Protein AF-R6QXH3-F1 (afdb_monomer_lite)

Sequence (112 aa):
MKNHYIPQFIIKKFSKAINVFNLKNGNIRENRPSFKVFYEKGIYDDEVEKTLNFNIETPFSKLLDDKLLTSESSITITREELLLIKRYMLVSSIRAQGEEHFREFLNTIFNY

Secondary structure (DSSP, 8-state):
--EESS-HHHHHTT-SEEEEEETTTTEEEEEEEGGGSSEESSSS-HHHHHHHIIIIIHHHHHHIIIIITT-SS-----HHHHHHHHHHHHHHHHHHH-HHHHHHHHHHHH--

pLDDT: mean 88.16, std 7.97, range [53.12, 98.12]

Radius of gyration: 16.42 Å; chains: 1; bounding box: 31×44×41 Å

Structure (mmCIF, N/CA/C/O backbone):
data_AF-R6QXH3-F1
#
_entry.id   AF-R6QXH3-F1
#
loop_
_atom_site.group_PDB
_atom_site.id
_atom_site.type_symbol
_atom_site.label_atom_id
_atom_site.label_alt_id
_atom_site.label_comp_id
_atom_site.label_asym_id
_atom_site.label_entity_id
_atom_site.label_seq_id
_atom_site.pdbx_PDB_ins_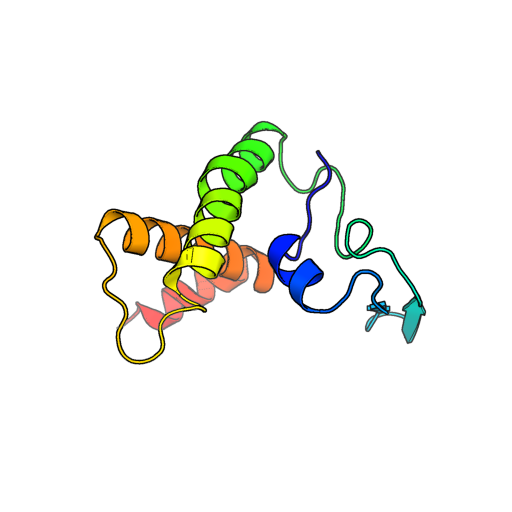code
_atom_site.Cartn_x
_atom_site.Cartn_y
_atom_site.Cartn_z
_atom_site.occupancy
_atom_site.B_iso_or_equiv
_atom_site.auth_seq_id
_atom_site.auth_comp_id
_atom_site.auth_asym_id
_atom_site.auth_atom_id
_atom_site.pdbx_PDB_model_num
ATOM 1 N N . MET A 1 1 ? -7.060 -1.057 -15.867 1.00 61.75 1 MET A N 1
ATOM 2 C CA . MET A 1 1 ? -7.176 0.274 -15.188 1.00 61.75 1 MET A CA 1
ATOM 3 C C . MET A 1 1 ? -5.818 1.006 -15.167 1.00 61.75 1 MET A C 1
ATOM 5 O O . MET A 1 1 ? -4.940 0.634 -15.936 1.00 61.75 1 MET A O 1
ATOM 9 N N . LYS A 1 2 ? -5.636 2.115 -14.418 1.00 63.47 2 LYS A N 1
ATOM 10 C CA . LYS A 1 2 ? -4.293 2.663 -14.106 1.00 63.47 2 LYS A CA 1
ATOM 11 C C . LYS A 1 2 ? -3.873 2.099 -12.755 1.00 63.47 2 LYS A C 1
ATOM 13 O O . LYS A 1 2 ? -4.582 2.362 -11.788 1.00 63.47 2 LYS A O 1
ATOM 18 N N . ASN A 1 3 ? -2.745 1.401 -12.691 1.00 68.81 3 ASN A N 1
ATOM 19 C CA . ASN A 1 3 ? -2.336 0.704 -11.474 1.00 68.81 3 ASN A CA 1
ATOM 20 C C . ASN A 1 3 ? -1.060 1.294 -10.966 1.00 68.81 3 ASN A C 1
ATOM 22 O O . ASN A 1 3 ? -0.072 1.357 -11.697 1.00 68.81 3 ASN A O 1
ATOM 26 N N . HIS A 1 4 ? -1.099 1.724 -9.718 1.00 72.12 4 HIS A N 1
ATOM 27 C CA . HIS A 1 4 ? 0.073 2.264 -9.083 1.00 72.12 4 HIS A CA 1
ATOM 28 C C . HIS A 1 4 ? 0.868 1.128 -8.446 1.00 72.12 4 HIS A C 1
ATOM 30 O O . HIS A 1 4 ? 0.359 0.405 -7.595 1.00 72.12 4 HIS A O 1
ATOM 36 N N . TYR A 1 5 ? 2.133 0.998 -8.840 1.00 75.62 5 TYR A N 1
ATOM 37 C CA . TYR A 1 5 ? 3.109 0.142 -8.168 1.00 75.62 5 TYR A CA 1
ATOM 38 C C . TYR A 1 5 ? 3.224 0.508 -6.679 1.00 75.62 5 TYR A C 1
ATOM 40 O O . TYR A 1 5 ? 3.334 -0.361 -5.819 1.00 75.62 5 TYR A O 1
ATOM 48 N N . ILE A 1 6 ? 3.118 1.807 -6.375 1.00 80.75 6 ILE A N 1
ATOM 49 C CA . ILE A 1 6 ? 2.985 2.335 -5.015 1.00 80.75 6 ILE A CA 1
ATOM 50 C C . ILE A 1 6 ? 1.543 2.821 -4.834 1.00 80.75 6 ILE A C 1
ATOM 52 O O . ILE A 1 6 ? 1.165 3.770 -5.521 1.00 80.75 6 ILE A O 1
ATOM 56 N N . PRO A 1 7 ? 0.741 2.254 -3.914 1.00 84.56 7 PRO A N 1
ATOM 57 C CA . PRO A 1 7 ? -0.649 2.656 -3.730 1.00 84.56 7 PRO A CA 1
ATOM 58 C C . PRO A 1 7 ? -0.833 4.172 -3.615 1.00 84.56 7 PRO A C 1
ATOM 60 O O . PRO A 1 7 ? -0.104 4.871 -2.905 1.00 84.56 7 PRO A O 1
ATOM 63 N N . GLN A 1 8 ? -1.839 4.700 -4.314 1.00 84.12 8 GLN A N 1
ATOM 64 C CA . GLN A 1 8 ? -2.015 6.144 -4.475 1.00 84.12 8 GLN A CA 1
ATOM 65 C C . GLN A 1 8 ? -2.217 6.876 -3.138 1.00 84.12 8 GLN A C 1
ATOM 67 O O . GLN A 1 8 ? -1.817 8.035 -3.004 1.00 84.12 8 GLN A O 1
ATOM 72 N N . PHE A 1 9 ? -2.829 6.217 -2.149 1.00 86.19 9 PHE A N 1
ATOM 73 C CA . PHE A 1 9 ? -3.031 6.793 -0.819 1.00 86.19 9 PHE A CA 1
ATOM 74 C C . PHE A 1 9 ? -1.703 7.069 -0.097 1.00 86.19 9 PHE A C 1
ATOM 76 O O . PHE A 1 9 ? -1.613 8.047 0.637 1.00 86.19 9 PHE A O 1
ATOM 83 N N . ILE A 1 10 ? -0.650 6.285 -0.363 1.00 86.25 10 ILE A N 1
ATOM 84 C CA . ILE A 1 10 ? 0.696 6.535 0.167 1.00 86.25 10 ILE A CA 1
ATOM 85 C C . ILE A 1 10 ? 1.287 7.772 -0.503 1.00 86.25 10 ILE A C 1
ATOM 87 O O . ILE A 1 10 ? 1.739 8.695 0.167 1.00 86.25 10 ILE A O 1
ATOM 91 N N . ILE A 1 11 ? 1.237 7.828 -1.838 1.00 87.38 11 ILE A N 1
ATOM 92 C CA . ILE A 1 11 ? 1.822 8.928 -2.616 1.00 87.38 11 ILE A CA 1
ATOM 93 C C . ILE A 1 11 ? 1.187 10.273 -2.222 1.00 87.38 11 ILE A C 1
ATOM 95 O O . ILE A 1 11 ? 1.878 11.283 -2.087 1.00 87.38 11 ILE A O 1
ATOM 99 N N . LYS A 1 12 ? -0.132 10.284 -1.994 1.00 86.44 12 LYS A N 1
ATOM 100 C CA . LYS A 1 12 ? -0.888 11.478 -1.588 1.00 86.44 12 LYS A CA 1
ATOM 101 C C . LYS A 1 12 ? -0.462 12.051 -0.232 1.00 86.44 12 LYS A C 1
ATOM 103 O O . LYS A 1 12 ? -0.686 13.240 -0.023 1.00 86.44 12 LYS A O 1
ATOM 108 N N . LYS A 1 13 ? 0.158 11.262 0.656 1.00 85.38 13 LYS A N 1
ATOM 109 C CA . LYS A 1 13 ? 0.647 11.744 1.960 1.00 85.38 13 LYS A CA 1
ATOM 110 C C . LYS A 1 13 ? 1.896 12.624 1.855 1.00 85.38 13 LYS A C 1
ATOM 112 O O . LYS A 1 13 ? 2.170 13.368 2.786 1.00 85.38 13 LYS A O 1
ATOM 117 N N . PHE A 1 14 ? 2.626 12.576 0.738 1.00 86.50 14 PHE A N 1
ATOM 118 C CA . PHE A 1 14 ? 3.813 13.413 0.539 1.00 86.50 14 PHE A CA 1
ATOM 119 C C . PHE A 1 14 ? 3.453 14.822 0.055 1.00 86.50 14 PHE A C 1
ATOM 121 O O . PHE A 1 14 ? 3.796 15.807 0.698 1.00 86.50 14 PHE A O 1
ATOM 128 N N . SER A 1 15 ? 2.795 14.932 -1.106 1.00 87.38 15 SER A N 1
ATOM 129 C CA . SER A 1 15 ? 2.408 16.215 -1.713 1.00 87.38 15 SER A CA 1
ATOM 130 C C . SER A 1 15 ? 1.443 16.012 -2.893 1.00 87.38 15 SER A C 1
ATOM 132 O O . SER A 1 15 ? 1.343 14.925 -3.469 1.00 87.38 15 SER A O 1
ATOM 134 N N . LYS A 1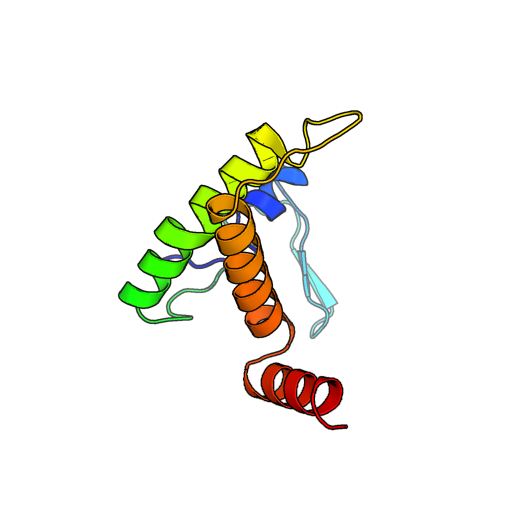 16 ? 0.753 17.084 -3.311 1.00 87.00 16 LYS A N 1
ATOM 135 C CA . LYS A 1 16 ? -0.045 17.119 -4.555 1.00 87.00 16 LYS A CA 1
ATOM 136 C C . LYS A 1 16 ? 0.825 16.921 -5.801 1.00 87.00 16 LYS A C 1
ATOM 138 O O . LYS A 1 16 ? 0.376 16.302 -6.771 1.00 87.00 16 LYS A O 1
ATOM 143 N N . ALA A 1 17 ? 2.056 17.422 -5.762 1.00 91.00 17 ALA A N 1
ATOM 144 C CA . ALA A 1 17 ? 3.047 17.248 -6.810 1.00 91.00 17 ALA A CA 1
ATOM 145 C C . ALA A 1 17 ? 4.363 16.749 -6.214 1.00 91.00 17 ALA A C 1
ATOM 147 O O . ALA A 1 17 ? 4.806 17.250 -5.182 1.00 91.00 17 ALA A O 1
ATOM 148 N N . ILE A 1 18 ? 4.965 15.753 -6.861 1.00 91.50 18 ILE A N 1
ATOM 149 C CA . ILE A 1 18 ? 6.186 15.101 -6.393 1.00 91.50 18 ILE A CA 1
ATOM 150 C C . ILE A 1 18 ? 7.253 15.082 -7.485 1.00 91.50 18 ILE A C 1
ATOM 152 O O . ILE A 1 18 ? 6.946 15.032 -8.680 1.00 91.50 18 ILE A O 1
ATOM 156 N N . ASN A 1 19 ? 8.511 15.062 -7.061 1.00 92.69 19 ASN A N 1
ATOM 157 C CA . ASN A 1 19 ? 9.650 14.828 -7.937 1.00 92.69 19 ASN A CA 1
ATOM 158 C C . ASN A 1 19 ? 9.958 13.326 -7.956 1.00 92.69 19 ASN A C 1
ATOM 160 O O . ASN A 1 19 ? 9.924 12.670 -6.916 1.00 92.69 19 ASN A O 1
ATOM 164 N N . VAL A 1 20 ? 10.234 12.770 -9.135 1.00 91.81 20 VAL A N 1
ATOM 165 C CA . VAL A 1 20 ? 10.548 11.345 -9.313 1.00 91.81 20 VAL A CA 1
ATOM 166 C C . VAL A 1 20 ? 11.933 11.214 -9.923 1.00 91.81 20 VAL A C 1
ATOM 168 O O . VAL A 1 20 ? 12.175 11.746 -11.004 1.00 91.81 20 VAL A O 1
ATOM 171 N N . PHE A 1 21 ? 12.817 10.478 -9.256 1.00 93.06 21 PHE A N 1
ATOM 172 C CA . PHE A 1 21 ? 14.149 10.155 -9.758 1.00 93.06 21 PHE A CA 1
ATOM 173 C C . PHE A 1 21 ? 14.194 8.708 -10.250 1.00 93.06 21 PHE A C 1
ATOM 175 O O . PHE A 1 21 ? 13.736 7.795 -9.563 1.00 93.06 21 PHE A O 1
ATOM 182 N N . ASN A 1 22 ? 14.733 8.494 -11.447 1.00 90.38 22 ASN A N 1
ATOM 183 C CA . ASN A 1 22 ? 14.942 7.167 -12.005 1.00 90.38 22 ASN A CA 1
ATOM 184 C C . ASN A 1 22 ? 16.400 6.742 -11.802 1.00 90.38 22 ASN A C 1
ATOM 186 O O . ASN A 1 22 ? 17.302 7.246 -12.465 1.00 90.38 22 ASN A O 1
ATOM 190 N N . LEU A 1 23 ? 16.606 5.761 -10.923 1.00 90.56 23 LEU A N 1
ATOM 191 C CA . LEU A 1 23 ? 17.931 5.236 -10.584 1.00 90.56 23 LEU A CA 1
ATOM 192 C C . LEU A 1 23 ? 18.672 4.617 -11.780 1.00 90.56 23 LEU A C 1
ATOM 194 O O . LEU A 1 23 ? 19.894 4.666 -11.821 1.00 90.56 23 LEU A O 1
ATOM 198 N N . LYS A 1 24 ? 17.957 4.043 -12.759 1.00 91.44 24 LYS A N 1
ATOM 199 C CA . LYS A 1 24 ? 18.582 3.338 -13.892 1.00 91.44 24 LYS A CA 1
ATOM 200 C C . LYS A 1 24 ? 19.234 4.285 -14.894 1.00 91.44 24 LYS A C 1
ATOM 202 O O . LYS A 1 24 ? 20.202 3.905 -15.538 1.00 91.44 24 LYS A O 1
ATOM 207 N N . ASN A 1 25 ? 18.674 5.478 -15.076 1.00 94.44 25 ASN A N 1
ATOM 208 C CA . ASN A 1 25 ? 19.133 6.419 -16.102 1.00 94.44 25 ASN A CA 1
ATOM 209 C C . ASN A 1 25 ? 19.457 7.821 -15.566 1.00 94.44 25 ASN A C 1
ATOM 211 O O . ASN A 1 25 ? 19.741 8.709 -16.361 1.00 94.44 25 ASN A O 1
ATOM 215 N N . GLY A 1 26 ? 19.394 8.035 -14.249 1.00 94.75 26 GLY A N 1
ATOM 216 C CA . GLY A 1 26 ? 19.722 9.309 -13.607 1.00 94.75 26 GLY A CA 1
ATOM 217 C C . GLY A 1 26 ? 18.740 10.448 -13.894 1.00 94.75 26 GLY A C 1
ATOM 218 O O . GLY A 1 26 ? 19.019 11.592 -13.547 1.00 94.75 26 GLY A O 1
ATOM 219 N N . ASN A 1 27 ? 17.593 10.177 -14.523 1.00 96.56 27 ASN A N 1
ATOM 220 C CA . ASN A 1 27 ? 16.654 11.232 -14.894 1.00 96.56 27 ASN A CA 1
ATOM 221 C C . ASN A 1 27 ? 15.771 11.648 -13.715 1.00 96.56 27 ASN A C 1
ATOM 223 O O . ASN A 1 27 ? 15.099 10.813 -13.103 1.00 96.56 27 ASN A O 1
ATOM 227 N N . ILE A 1 28 ? 15.690 12.958 -13.470 1.00 95.31 28 ILE A N 1
ATOM 228 C CA . ILE A 1 28 ? 14.704 13.571 -12.577 1.00 95.31 28 ILE A CA 1
ATOM 229 C C . ILE A 1 28 ? 13.512 14.074 -13.395 1.00 95.31 28 ILE A C 1
ATOM 231 O O . ILE A 1 28 ? 13.651 14.681 -14.456 1.00 95.31 28 ILE A O 1
ATOM 235 N N . ARG A 1 29 ? 12.309 13.806 -12.895 1.00 93.06 29 ARG A N 1
ATOM 236 C CA . ARG A 1 29 ? 11.054 14.351 -13.412 1.00 93.06 29 ARG A CA 1
ATOM 237 C C . ARG A 1 29 ? 10.409 15.164 -12.309 1.00 93.06 29 ARG A C 1
ATOM 239 O O . ARG A 1 29 ? 9.913 14.594 -11.339 1.00 93.06 29 ARG A O 1
ATOM 246 N N . GLU A 1 30 ? 10.409 16.475 -12.473 1.00 94.44 30 GLU A N 1
ATOM 247 C CA . GLU A 1 30 ? 9.924 17.398 -11.452 1.00 94.44 30 GLU A CA 1
ATOM 248 C C . GLU A 1 30 ? 8.421 17.665 -11.566 1.00 94.44 30 GLU A C 1
ATOM 250 O O . GLU A 1 30 ? 7.811 17.481 -12.626 1.00 94.44 30 GLU A O 1
ATOM 255 N N . ASN A 1 31 ? 7.830 18.099 -10.449 1.00 92.88 31 ASN A N 1
ATOM 256 C CA . ASN A 1 31 ? 6.467 18.624 -10.351 1.00 92.88 31 ASN A CA 1
ATOM 257 C C . ASN A 1 31 ? 5.401 17.712 -10.991 1.00 92.88 31 ASN A C 1
ATOM 259 O O . ASN A 1 31 ? 4.482 18.147 -11.692 1.00 92.88 31 ASN A O 1
ATOM 263 N N . ARG A 1 32 ? 5.536 16.398 -10.793 1.00 91.44 32 ARG A N 1
ATOM 264 C CA . ARG A 1 32 ? 4.610 15.415 -11.352 1.00 91.44 32 ARG A CA 1
ATOM 265 C C . ARG A 1 32 ? 3.381 15.319 -10.454 1.00 91.44 32 ARG A C 1
ATOM 267 O O . ARG A 1 32 ? 3.539 15.087 -9.257 1.00 91.44 32 ARG A O 1
ATOM 274 N N . PRO A 1 33 ? 2.154 15.421 -11.000 1.00 90.44 33 PRO A N 1
ATOM 275 C CA . PRO A 1 33 ? 0.955 15.194 -10.204 1.00 90.44 33 PRO A CA 1
ATOM 276 C C . PRO A 1 33 ? 1.004 13.806 -9.565 1.00 90.44 33 PRO A C 1
ATOM 278 O O . PRO A 1 33 ? 1.273 12.827 -10.266 1.00 90.44 33 PRO A O 1
ATOM 281 N N . SER A 1 34 ? 0.711 13.708 -8.268 1.00 86.56 34 SER A N 1
ATOM 282 C CA . SER A 1 34 ? 0.835 12.461 -7.492 1.00 86.56 34 SER A CA 1
ATOM 283 C C . SER A 1 34 ? 0.045 11.286 -8.084 1.00 86.56 34 SER A C 1
ATOM 285 O O . SER A 1 34 ? 0.451 10.136 -7.994 1.00 86.56 34 SER A O 1
ATOM 287 N N . PHE A 1 35 ? -1.059 11.553 -8.782 1.00 84.1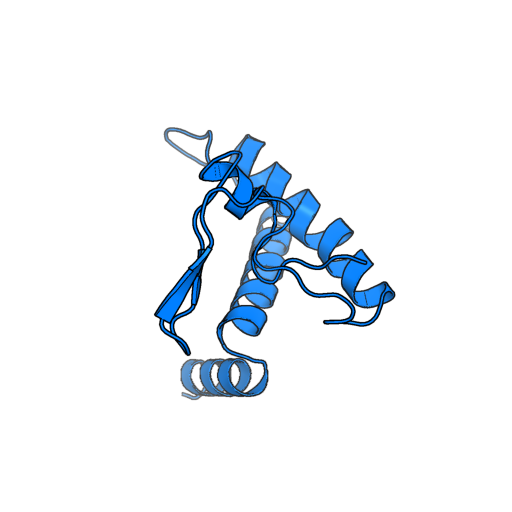9 35 PHE A N 1
ATOM 288 C CA . PHE A 1 35 ? -1.850 10.524 -9.462 1.00 84.19 35 PHE A CA 1
ATOM 289 C C . PHE A 1 35 ? -1.255 10.031 -10.795 1.00 84.19 35 PHE A C 1
ATOM 291 O O . PHE A 1 35 ? -1.773 9.074 -11.368 1.00 84.19 35 PHE A O 1
ATOM 298 N N . LYS A 1 36 ? -0.200 10.677 -11.310 1.00 86.94 36 LYS A N 1
ATOM 299 C CA . LYS A 1 36 ? 0.479 10.353 -12.581 1.00 86.94 36 LYS A CA 1
ATOM 300 C C . LYS A 1 36 ? 1.887 9.773 -12.389 1.00 86.94 36 LYS A C 1
ATOM 302 O O . LYS A 1 36 ? 2.659 9.750 -13.351 1.00 86.94 36 LYS A O 1
ATOM 307 N N . VAL A 1 37 ? 2.241 9.340 -11.186 1.00 88.12 37 VAL A N 1
ATOM 308 C CA . VAL A 1 37 ? 3.554 8.754 -10.868 1.00 88.12 37 VAL A CA 1
ATOM 309 C C . VAL A 1 37 ? 3.409 7.301 -10.439 1.00 88.12 37 VAL A C 1
ATOM 311 O O . VAL A 1 37 ? 2.332 6.911 -10.002 1.00 88.12 37 VAL A O 1
ATOM 314 N N . PHE A 1 38 ? 4.479 6.518 -10.595 1.00 84.94 38 PHE A N 1
ATOM 315 C CA . PHE A 1 38 ? 4.547 5.107 -10.193 1.00 84.94 38 PHE A CA 1
ATOM 316 C C . PHE A 1 38 ? 3.346 4.271 -10.645 1.00 84.94 38 PHE A C 1
ATOM 318 O O . PHE A 1 38 ? 2.888 3.428 -9.886 1.00 84.94 38 PHE A O 1
ATOM 325 N N . TYR A 1 39 ? 2.822 4.520 -11.849 1.00 82.44 39 TYR A N 1
ATOM 326 C CA . TYR A 1 39 ? 1.707 3.759 -12.401 1.00 82.44 39 TYR A CA 1
ATOM 327 C C . TYR A 1 39 ? 2.016 3.237 -13.796 1.00 82.44 39 TYR A C 1
ATOM 329 O O . TYR A 1 39 ? 2.685 3.911 -14.582 1.00 82.44 39 TYR A O 1
ATOM 337 N N . GLU A 1 40 ? 1.451 2.079 -14.107 1.00 79.25 40 GLU A N 1
ATOM 338 C CA . GLU A 1 40 ? 1.509 1.449 -15.420 1.00 79.25 40 GLU A CA 1
ATOM 339 C C . GLU A 1 40 ? 0.149 0.807 -15.747 1.00 79.25 40 GLU A C 1
ATOM 341 O O . GLU A 1 40 ? -0.685 0.569 -14.865 1.00 79.25 40 GLU A O 1
ATOM 346 N N . LYS A 1 41 ? -0.139 0.640 -17.040 1.00 77.62 41 LYS A N 1
ATOM 347 C CA . LYS A 1 41 ? -1.372 -0.004 -17.513 1.00 77.62 41 LYS A CA 1
ATOM 348 C C . LYS A 1 41 ? -1.079 -1.470 -17.812 1.00 77.62 41 LYS A C 1
ATOM 350 O O . LYS A 1 41 ? -0.082 -1.739 -18.467 1.00 77.62 41 LYS A O 1
ATOM 355 N N . GLY A 1 42 ? -1.981 -2.365 -17.406 1.00 76.38 42 GLY A N 1
ATOM 356 C CA . GLY A 1 42 ? -1.874 -3.796 -17.705 1.00 76.38 42 GLY A CA 1
ATOM 357 C C . GLY A 1 42 ? -0.790 -4.507 -16.898 1.00 76.38 42 GLY A C 1
ATOM 358 O O . GLY A 1 42 ? -0.135 -5.395 -17.427 1.00 76.38 42 GLY A O 1
ATOM 359 N N . ILE A 1 43 ? -0.577 -4.088 -15.642 1.00 77.50 43 ILE A N 1
ATOM 360 C CA . ILE A 1 43 ? 0.317 -4.814 -14.723 1.00 77.50 43 ILE A CA 1
ATOM 361 C C . ILE A 1 43 ? -0.331 -6.150 -14.337 1.00 77.50 43 ILE A C 1
ATOM 363 O O . ILE A 1 43 ? 0.357 -7.161 -14.240 1.00 77.50 43 ILE A O 1
ATOM 367 N N . TYR A 1 44 ? -1.651 -6.149 -14.134 1.00 80.50 44 TYR A N 1
ATOM 368 C CA . TYR A 1 44 ? -2.442 -7.347 -13.874 1.00 80.50 44 TYR A CA 1
ATOM 369 C C . TYR A 1 44 ? -3.650 -7.371 -14.819 1.00 80.50 44 TYR A C 1
ATOM 371 O O . TYR A 1 44 ? -3.924 -6.395 -15.521 1.00 80.50 44 TYR A O 1
ATOM 379 N N . ASP A 1 45 ? -4.378 -8.484 -14.866 1.00 86.94 45 ASP A N 1
ATOM 380 C CA . ASP A 1 45 ? -5.680 -8.497 -15.532 1.00 86.94 45 ASP A CA 1
ATOM 381 C C . ASP A 1 45 ? -6.684 -7.588 -14.794 1.00 86.94 45 ASP A C 1
ATOM 383 O O . ASP A 1 45 ? -6.560 -7.318 -13.596 1.00 86.94 45 ASP A O 1
ATOM 387 N N . ASP A 1 46 ? -7.695 -7.089 -15.510 1.00 83.12 46 ASP A N 1
ATOM 388 C CA . ASP A 1 46 ? -8.638 -6.111 -14.955 1.00 83.12 46 ASP A CA 1
ATOM 389 C C . ASP A 1 46 ? -9.423 -6.644 -13.733 1.00 83.12 46 ASP A C 1
ATOM 391 O O . ASP A 1 46 ? -9.894 -5.843 -12.919 1.00 83.12 46 ASP A O 1
ATOM 395 N N . GLU A 1 47 ? -9.586 -7.963 -13.577 1.00 87.19 47 GLU A N 1
ATOM 396 C CA . GLU A 1 47 ? -10.298 -8.563 -12.441 1.00 87.19 47 GLU A CA 1
ATOM 397 C C . GLU A 1 47 ? -9.440 -8.567 -11.174 1.00 87.19 47 GLU A C 1
ATOM 399 O O . GLU A 1 47 ? -9.900 -8.146 -10.103 1.00 87.19 47 GLU A O 1
ATOM 404 N N . VAL A 1 48 ? -8.174 -8.965 -11.296 1.00 85.44 48 VAL A N 1
ATOM 405 C CA . VAL A 1 48 ? -7.173 -8.885 -10.233 1.00 85.44 48 VAL A CA 1
ATOM 406 C C . VAL A 1 48 ? -6.976 -7.431 -9.822 1.00 85.44 48 VAL A C 1
ATOM 408 O O . VAL A 1 48 ? -7.008 -7.126 -8.630 1.00 85.44 48 VAL A O 1
ATOM 411 N N . GLU A 1 49 ? -6.871 -6.502 -10.776 1.00 80.81 49 GLU A N 1
ATOM 412 C CA . GLU A 1 49 ? -6.722 -5.072 -10.478 1.00 80.81 49 GLU A CA 1
ATOM 413 C C . GLU A 1 49 ? -7.903 -4.526 -9.667 1.00 80.81 49 GLU A C 1
ATOM 415 O O . GLU A 1 49 ? -7.710 -3.834 -8.661 1.00 80.81 49 GLU A O 1
ATOM 420 N N . LYS A 1 50 ? -9.138 -4.855 -10.070 1.00 84.25 50 LYS A N 1
ATOM 421 C CA . LYS A 1 50 ? -10.341 -4.467 -9.320 1.00 84.25 50 LYS A CA 1
ATOM 422 C C . LYS A 1 50 ? -10.332 -5.070 -7.924 1.00 84.25 50 LYS A C 1
ATOM 424 O O . LYS A 1 50 ? -10.602 -4.360 -6.959 1.00 84.25 50 LYS A O 1
ATOM 429 N N . THR A 1 51 ? -9.986 -6.346 -7.808 1.00 87.00 51 THR A N 1
ATOM 430 C CA . THR A 1 51 ? -9.961 -7.055 -6.527 1.00 87.00 51 THR A CA 1
ATOM 431 C C . THR A 1 51 ? -8.949 -6.433 -5.568 1.00 87.00 51 THR A C 1
ATOM 433 O O . THR A 1 51 ? -9.299 -6.126 -4.430 1.00 87.00 51 THR A O 1
ATOM 436 N N . LEU A 1 52 ? -7.717 -6.181 -6.016 1.00 87.62 52 LEU A N 1
ATOM 437 C CA . LEU A 1 52 ? -6.680 -5.565 -5.185 1.00 87.62 52 LEU A CA 1
ATOM 438 C C . LEU A 1 52 ? -7.081 -4.150 -4.745 1.00 87.62 52 LEU A C 1
ATOM 440 O O . LEU A 1 52 ? -6.973 -3.817 -3.565 1.00 87.62 52 LEU A O 1
ATOM 444 N N . ASN A 1 53 ? -7.600 -3.333 -5.663 1.00 85.00 53 ASN A N 1
ATOM 445 C CA . ASN A 1 53 ? -7.982 -1.960 -5.348 1.00 85.00 53 ASN A CA 1
ATOM 446 C C . ASN A 1 53 ? -9.187 -1.893 -4.387 1.00 85.00 53 ASN A C 1
ATOM 448 O O . ASN A 1 53 ? -9.115 -1.251 -3.336 1.00 85.00 53 ASN A O 1
ATOM 452 N N . PHE A 1 54 ? -10.289 -2.572 -4.720 1.00 87.19 54 PHE A N 1
ATOM 453 C CA . PHE A 1 54 ? -11.541 -2.461 -3.967 1.00 87.19 54 PHE A CA 1
ATOM 454 C C . PHE A 1 54 ? -11.546 -3.268 -2.670 1.00 87.19 54 PHE A C 1
ATOM 456 O O . PHE A 1 54 ? -12.109 -2.800 -1.683 1.00 87.19 54 PHE A O 1
ATOM 463 N N . ASN A 1 55 ? -10.913 -4.444 -2.640 1.00 90.38 55 ASN A N 1
ATOM 464 C CA . ASN A 1 55 ? -11.014 -5.345 -1.487 1.00 90.38 55 ASN A CA 1
ATOM 465 C C . ASN A 1 55 ? -9.820 -5.246 -0.533 1.00 90.38 55 ASN A C 1
ATOM 467 O O . ASN A 1 55 ? -9.903 -5.757 0.584 1.00 90.38 55 ASN A O 1
ATOM 471 N N . ILE A 1 56 ? -8.711 -4.626 -0.953 1.00 92.38 56 ILE A N 1
ATOM 472 C CA . ILE A 1 56 ? -7.487 -4.545 -0.144 1.00 92.38 56 ILE A CA 1
ATOM 473 C C . ILE A 1 56 ? -7.044 -3.095 0.040 1.00 92.38 56 ILE A C 1
ATOM 475 O O . ILE A 1 56 ? -7.040 -2.610 1.168 1.00 92.38 56 ILE A O 1
ATOM 479 N N . GLU A 1 57 ? -6.699 -2.380 -1.032 1.00 91.31 57 GLU A N 1
ATOM 480 C CA . GLU A 1 57 ? -6.076 -1.053 -0.915 1.00 91.31 57 GLU A CA 1
ATOM 481 C C . GLU A 1 57 ? -7.031 0.014 -0.376 1.00 91.31 57 GLU A C 1
ATOM 483 O O . GLU A 1 57 ? -6.668 0.751 0.540 1.00 91.31 57 GLU A O 1
ATOM 488 N N . THR A 1 58 ? -8.258 0.089 -0.900 1.00 92.00 58 THR A N 1
ATOM 489 C CA . THR A 1 58 ? -9.252 1.076 -0.448 1.00 92.00 58 THR A CA 1
ATOM 490 C C . THR A 1 58 ? -9.660 0.851 1.016 1.00 92.00 58 THR A C 1
ATOM 492 O O . THR A 1 58 ? -9.580 1.803 1.800 1.00 92.00 58 THR A O 1
ATOM 495 N N . PRO A 1 59 ? -10.028 -0.374 1.450 1.00 94.94 59 PRO A N 1
ATOM 496 C CA . PRO A 1 59 ? -10.343 -0.633 2.852 1.00 94.94 59 PRO A CA 1
ATOM 497 C C . PRO A 1 59 ? -9.142 -0.404 3.774 1.00 94.94 59 PRO A C 1
ATOM 499 O O . PRO A 1 59 ? -9.306 0.156 4.857 1.00 94.94 59 PRO A O 1
ATOM 502 N N . PHE A 1 60 ? -7.932 -0.789 3.350 1.00 95.62 60 PHE A N 1
ATOM 503 C CA . PHE A 1 60 ? -6.726 -0.568 4.147 1.00 95.62 60 PHE A CA 1
ATOM 504 C C . PHE A 1 60 ? -6.400 0.921 4.286 1.00 95.62 60 PHE A C 1
ATOM 506 O O . PHE A 1 60 ? -6.082 1.357 5.386 1.00 95.62 60 PHE A O 1
ATOM 513 N N . SER A 1 61 ? -6.528 1.715 3.216 1.00 94.12 61 SER A N 1
ATOM 514 C CA . SER A 1 61 ? -6.342 3.171 3.278 1.00 94.12 61 SER A CA 1
ATOM 515 C C . SER A 1 61 ? -7.267 3.802 4.312 1.00 94.12 61 SER A C 1
ATOM 517 O O . SER A 1 61 ? -6.826 4.641 5.091 1.00 94.12 61 SER A O 1
ATOM 519 N N . LYS A 1 62 ? -8.534 3.374 4.346 1.00 94.75 62 LYS A N 1
ATOM 520 C CA . LYS A 1 62 ? -9.499 3.854 5.333 1.00 94.75 62 LYS A CA 1
ATOM 521 C C . LYS A 1 62 ? -9.101 3.450 6.753 1.00 94.75 62 LYS A C 1
ATOM 523 O O . LYS A 1 62 ? -9.056 4.296 7.634 1.00 94.75 62 LYS A O 1
ATOM 528 N N . LEU A 1 63 ? -8.754 2.179 6.971 1.00 95.69 63 LEU A N 1
ATOM 529 C CA . LEU A 1 63 ? -8.282 1.695 8.274 1.00 95.69 63 LEU A CA 1
ATOM 530 C C . LEU A 1 63 ? -7.028 2.450 8.749 1.00 95.69 63 LEU A C 1
ATOM 532 O O . LEU A 1 63 ? -6.892 2.762 9.932 1.00 95.69 63 LEU A O 1
ATOM 536 N N . LEU A 1 64 ? -6.114 2.747 7.825 1.00 94.12 64 LEU A N 1
ATOM 537 C CA . LEU A 1 64 ? -4.894 3.491 8.100 1.00 94.12 64 LEU A CA 1
ATOM 538 C C . LEU A 1 64 ? -5.204 4.913 8.580 1.00 94.12 64 LEU A C 1
ATOM 540 O O . LEU A 1 64 ? -4.697 5.319 9.624 1.00 94.12 64 LEU A O 1
ATOM 544 N N . ASP A 1 65 ? -6.029 5.641 7.828 1.00 92.00 65 ASP A N 1
ATOM 545 C CA . ASP A 1 65 ? -6.345 7.046 8.096 1.00 92.00 65 ASP A CA 1
ATOM 546 C C . ASP A 1 65 ? -7.271 7.221 9.302 1.00 92.00 65 ASP A C 1
ATOM 548 O O . ASP A 1 65 ? -7.037 8.102 10.122 1.00 92.00 65 ASP A O 1
ATOM 552 N N . ASP A 1 66 ? -8.283 6.366 9.447 1.00 92.62 66 ASP A N 1
ATOM 553 C CA . ASP A 1 66 ? -9.298 6.519 10.490 1.00 92.62 66 ASP A CA 1
ATOM 554 C C . ASP A 1 66 ? -8.802 6.032 11.858 1.00 92.62 66 ASP A C 1
ATOM 556 O O . ASP A 1 66 ? -9.311 6.478 12.890 1.00 92.62 66 ASP A O 1
ATOM 560 N N . LYS A 1 67 ? -7.833 5.103 11.887 1.00 93.62 67 LYS A N 1
ATOM 561 C CA . LYS A 1 67 ? -7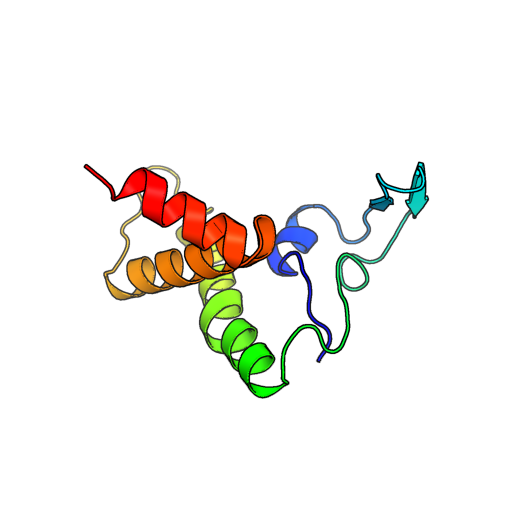.491 4.355 13.106 1.00 93.62 67 LYS A CA 1
ATOM 562 C C . LYS A 1 67 ? -6.000 4.220 13.375 1.00 93.62 67 LYS A C 1
ATOM 564 O O . LYS A 1 67 ? -5.552 4.546 14.474 1.00 93.62 67 LYS A O 1
ATOM 569 N N . LEU A 1 68 ? -5.226 3.706 12.416 1.00 92.69 68 LEU A N 1
ATOM 570 C CA . LEU A 1 68 ? -3.818 3.369 12.673 1.00 92.69 68 LEU A CA 1
ATOM 571 C C . LEU A 1 68 ? -2.937 4.612 12.862 1.00 92.69 68 LEU A C 1
ATOM 573 O O . LEU A 1 68 ? -1.987 4.553 13.634 1.00 92.69 68 LEU A O 1
ATOM 577 N N . LEU A 1 69 ? -3.231 5.716 12.167 1.00 89.88 69 LEU A N 1
ATOM 578 C CA . LEU A 1 69 ? -2.449 6.958 12.251 1.00 89.88 69 LEU A CA 1
ATOM 579 C C . LEU A 1 69 ? -2.991 7.978 13.260 1.00 89.88 69 LEU A C 1
ATOM 581 O O . LEU A 1 69 ? -2.276 8.909 13.614 1.00 89.88 69 LEU A O 1
ATOM 585 N N . THR A 1 70 ? -4.242 7.839 13.692 1.00 89.50 70 THR A N 1
ATOM 586 C CA 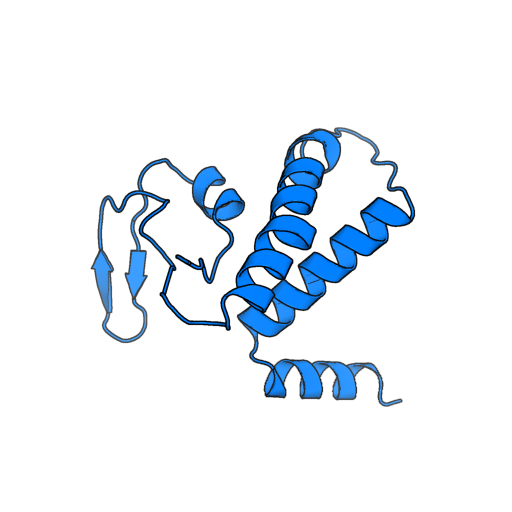. THR A 1 70 ? -4.941 8.805 14.560 1.00 89.50 70 THR A CA 1
ATOM 587 C C . THR A 1 70 ? -4.889 8.444 16.040 1.00 89.50 70 THR A C 1
ATOM 589 O O . THR A 1 70 ? -5.176 9.286 16.885 1.00 89.50 70 THR A O 1
ATOM 592 N N . SER A 1 71 ? -4.547 7.201 16.376 1.00 86.19 71 SER A N 1
ATOM 593 C CA . SER A 1 71 ? -4.555 6.726 17.759 1.00 86.19 71 SER A CA 1
ATOM 594 C C . SER A 1 71 ? -3.285 7.145 18.505 1.00 86.19 71 SER A C 1
ATOM 596 O O . SER A 1 71 ? -2.186 6.770 18.107 1.00 86.19 71 SER A O 1
ATOM 598 N N . GLU A 1 72 ? -3.429 7.879 19.611 1.00 83.44 72 GLU A N 1
ATOM 599 C CA . GLU A 1 72 ? -2.281 8.447 20.339 1.00 83.44 72 GLU A CA 1
ATOM 600 C C . GLU A 1 72 ? -1.596 7.470 21.309 1.00 83.44 72 GLU A C 1
ATOM 602 O O . GLU A 1 72 ? -0.382 7.526 21.485 1.00 83.44 72 GLU A O 1
ATOM 607 N N . SER A 1 73 ? -2.351 6.577 21.956 1.00 87.62 73 SER A N 1
ATOM 608 C CA . SER A 1 73 ? -1.837 5.766 23.076 1.00 87.62 73 SER A CA 1
ATOM 609 C C . SER A 1 73 ? -2.090 4.266 22.946 1.00 87.62 73 SER A C 1
ATOM 611 O O . SER A 1 73 ? -1.280 3.460 23.399 1.00 87.62 73 SER A O 1
ATOM 613 N N . SER A 1 74 ? -3.201 3.862 22.329 1.00 93.06 74 SER A N 1
ATOM 614 C CA . SER A 1 74 ? -3.521 2.453 22.102 1.00 93.06 74 SER A CA 1
ATOM 615 C C . SER A 1 74 ? -4.413 2.281 20.878 1.00 93.06 74 SER A C 1
ATOM 617 O O . SER A 1 74 ? -5.233 3.142 20.567 1.00 93.06 74 SER A O 1
ATOM 619 N N . ILE A 1 75 ? -4.254 1.154 20.184 1.00 94.44 75 ILE A N 1
ATOM 620 C CA . ILE A 1 75 ? -5.056 0.771 19.019 1.00 94.44 75 ILE A CA 1
ATOM 621 C C . ILE A 1 75 ? -5.671 -0.594 19.314 1.00 94.44 75 ILE A C 1
ATOM 623 O O . ILE A 1 75 ? -4.959 -1.546 19.624 1.00 94.44 75 ILE A O 1
ATOM 627 N N . THR A 1 76 ? -6.989 -0.717 19.174 1.00 94.75 76 THR A N 1
ATOM 628 C CA . THR A 1 76 ? -7.676 -2.017 19.236 1.00 94.75 76 THR A CA 1
ATOM 629 C C . THR A 1 76 ? -7.940 -2.517 17.827 1.00 94.75 76 THR A C 1
ATOM 631 O O . THR A 1 76 ? -8.708 -1.884 17.118 1.00 94.75 76 THR A O 1
ATOM 634 N N . ILE A 1 77 ? -7.362 -3.644 17.415 1.00 96.56 77 ILE A N 1
ATOM 635 C CA . ILE A 1 77 ? -7.540 -4.202 16.063 1.00 96.56 77 ILE A CA 1
ATOM 636 C C . ILE A 1 77 ? -8.486 -5.407 16.120 1.00 96.56 77 ILE A C 1
ATOM 638 O O . ILE A 1 77 ? -8.245 -6.352 16.874 1.00 96.56 77 ILE A O 1
ATOM 642 N N . THR A 1 78 ? -9.557 -5.399 15.325 1.00 97.56 78 THR A N 1
ATOM 643 C CA . THR A 1 78 ? -10.460 -6.556 15.210 1.00 97.56 78 THR A CA 1
ATOM 644 C C . THR A 1 78 ? -9.814 -7.675 14.388 1.00 97.56 78 THR A C 1
ATOM 646 O O . THR A 1 78 ? -8.855 -7.465 13.646 1.00 97.56 78 THR A O 1
ATOM 649 N N . ARG A 1 79 ? -10.346 -8.901 14.471 1.00 98.12 79 ARG A N 1
ATOM 650 C CA . ARG A 1 79 ? -9.839 -10.021 13.654 1.00 98.12 79 ARG A CA 1
ATOM 651 C C . ARG A 1 79 ? -9.938 -9.742 12.149 1.00 98.12 79 ARG A C 1
ATOM 653 O O . ARG A 1 79 ? -9.039 -10.124 11.403 1.00 98.12 79 ARG A O 1
ATOM 660 N N . GLU A 1 80 ? -11.000 -9.068 11.720 1.00 97.56 80 GLU A N 1
ATOM 661 C CA . GLU A 1 80 ? -11.224 -8.694 10.320 1.00 97.56 80 GLU A CA 1
ATOM 662 C C . GLU A 1 80 ? -10.234 -7.622 9.856 1.00 97.56 80 GLU A C 1
ATOM 664 O O . GLU A 1 80 ? -9.614 -7.768 8.803 1.00 97.56 80 GLU A O 1
ATOM 669 N N . GLU A 1 81 ? -10.006 -6.592 10.676 1.00 97.38 81 GLU A N 1
ATOM 670 C CA . GLU A 1 81 ? -9.000 -5.558 10.412 1.00 97.38 81 GLU A CA 1
ATOM 671 C C . GLU A 1 81 ? -7.591 -6.157 10.353 1.00 97.38 81 GLU A C 1
ATOM 673 O O . GLU A 1 81 ? -6.820 -5.852 9.446 1.00 97.38 81 GLU A O 1
ATOM 678 N N . LEU A 1 82 ? -7.261 -7.069 11.272 1.00 97.56 82 LEU A N 1
ATOM 679 C CA . LEU A 1 82 ? -5.978 -7.767 11.266 1.00 97.56 82 LEU A CA 1
ATOM 680 C C . LEU A 1 82 ? -5.790 -8.590 9.986 1.00 97.56 82 LEU A C 1
ATOM 682 O O . LEU A 1 82 ? -4.699 -8.604 9.414 1.00 97.56 82 LEU A O 1
ATOM 686 N N . LEU A 1 83 ? -6.837 -9.277 9.521 1.00 97.75 83 LEU A N 1
ATOM 687 C CA . LEU A 1 83 ? -6.791 -10.031 8.270 1.00 97.75 83 LEU A CA 1
ATOM 688 C C . LEU A 1 83 ? -6.585 -9.106 7.063 1.00 97.75 83 LEU A C 1
ATOM 690 O O . LEU A 1 83 ? -5.780 -9.425 6.187 1.00 97.75 83 LEU A O 1
ATOM 694 N N . LEU A 1 84 ? -7.261 -7.956 7.032 1.00 97.25 84 LEU A N 1
ATOM 695 C CA . LEU A 1 84 ? -7.073 -6.931 6.005 1.00 97.25 84 LEU A CA 1
ATOM 696 C C . LEU A 1 84 ? -5.633 -6.400 5.992 1.00 97.25 84 LEU A C 1
ATOM 698 O O . LEU A 1 84 ? -5.014 -6.359 4.929 1.00 97.25 84 LEU A O 1
ATOM 702 N N . ILE A 1 85 ? -5.073 -6.069 7.162 1.00 96.44 85 ILE A N 1
ATOM 703 C CA . ILE A 1 85 ? -3.675 -5.629 7.299 1.00 96.44 85 ILE A CA 1
ATOM 704 C C . ILE A 1 85 ? -2.732 -6.699 6.743 1.00 96.44 85 ILE A C 1
ATOM 706 O O . ILE A 1 85 ? -1.872 -6.392 5.922 1.00 96.44 85 ILE A O 1
ATOM 710 N N . LYS A 1 86 ? -2.914 -7.969 7.127 1.00 96.19 86 LYS A N 1
ATOM 711 C CA . LYS A 1 86 ? -2.078 -9.078 6.638 1.00 96.19 86 LYS A CA 1
ATOM 712 C C . LYS A 1 86 ? -2.150 -9.238 5.119 1.00 96.19 86 LYS A C 1
ATOM 714 O O . LYS A 1 86 ? -1.112 -9.395 4.483 1.00 96.19 86 LYS A O 1
ATOM 719 N N . ARG A 1 87 ? -3.349 -9.166 4.532 1.00 95.25 87 ARG A N 1
ATOM 720 C CA . ARG A 1 87 ? -3.541 -9.233 3.072 1.00 95.25 87 ARG A CA 1
ATOM 721 C C . ARG A 1 87 ? -2.834 -8.084 2.360 1.00 95.25 87 ARG A C 1
ATOM 723 O O . ARG A 1 87 ? -2.136 -8.317 1.379 1.00 95.25 87 ARG A O 1
ATOM 730 N N . TYR A 1 88 ? -2.975 -6.864 2.874 1.00 94.12 88 TYR A N 1
ATOM 731 C CA . TYR A 1 88 ? -2.299 -5.698 2.316 1.00 94.12 88 TYR A CA 1
ATOM 732 C C . TYR A 1 88 ? -0.769 -5.822 2.391 1.00 94.12 88 TYR A C 1
ATOM 734 O O . TYR A 1 88 ? -0.079 -5.569 1.401 1.00 94.12 88 TYR A O 1
ATOM 742 N N . MET A 1 89 ? -0.238 -6.256 3.539 1.00 93.06 89 MET A N 1
ATOM 743 C CA . MET A 1 89 ? 1.201 -6.462 3.719 1.00 93.06 89 MET A CA 1
ATOM 744 C C . MET A 1 89 ? 1.733 -7.536 2.769 1.00 93.06 89 MET A C 1
ATOM 746 O O . MET A 1 89 ? 2.738 -7.302 2.111 1.00 93.06 89 MET A O 1
ATOM 750 N N . LEU A 1 90 ? 1.020 -8.657 2.615 1.00 92.19 90 LEU A N 1
ATOM 751 C CA . LEU A 1 90 ? 1.380 -9.725 1.679 1.00 92.19 90 LEU A CA 1
ATOM 752 C C . LEU A 1 90 ? 1.499 -9.215 0.236 1.00 92.19 90 LEU A C 1
ATOM 754 O O . LEU A 1 90 ? 2.523 -9.422 -0.413 1.00 92.19 90 LEU A O 1
ATOM 758 N N . VAL A 1 91 ? 0.476 -8.508 -0.255 1.00 90.00 91 VAL A N 1
ATOM 759 C CA . VAL A 1 91 ? 0.484 -7.926 -1.609 1.00 90.00 91 VAL A CA 1
ATOM 760 C C . VAL A 1 91 ? 1.640 -6.937 -1.768 1.00 90.00 91 VAL A C 1
ATOM 762 O O . VAL A 1 91 ? 2.321 -6.937 -2.793 1.00 90.00 91 VAL A O 1
ATOM 765 N N . SER A 1 92 ? 1.893 -6.118 -0.746 1.00 89.31 92 SER A N 1
ATOM 766 C CA . SER A 1 92 ? 2.987 -5.143 -0.753 1.00 89.31 92 SER A CA 1
ATOM 767 C C . SER A 1 92 ? 4.360 -5.819 -0.803 1.00 89.31 92 SER A C 1
ATOM 769 O O . SER A 1 92 ? 5.228 -5.368 -1.548 1.00 89.31 92 SER A O 1
ATOM 771 N N . SER A 1 93 ? 4.557 -6.916 -0.067 1.00 90.44 93 SER A N 1
ATOM 772 C CA . SER A 1 93 ? 5.807 -7.681 -0.082 1.00 90.44 93 SER A CA 1
ATOM 773 C C . SER A 1 93 ? 6.077 -8.316 -1.444 1.00 90.44 93 SER A C 1
ATOM 775 O O . SER A 1 93 ? 7.180 -8.164 -1.966 1.00 90.44 93 SER A O 1
ATOM 777 N N . ILE A 1 94 ? 5.063 -8.941 -2.054 1.00 89.19 94 ILE A N 1
ATOM 778 C CA . ILE A 1 94 ? 5.176 -9.530 -3.397 1.00 89.19 94 ILE A CA 1
ATOM 779 C C . ILE A 1 94 ? 5.520 -8.449 -4.426 1.00 89.19 94 ILE A C 1
ATOM 781 O O . ILE A 1 94 ? 6.415 -8.641 -5.242 1.00 89.19 94 ILE A O 1
ATOM 785 N N . ARG A 1 95 ? 4.859 -7.284 -4.373 1.00 86.19 95 ARG A N 1
ATOM 786 C CA . ARG A 1 95 ? 5.153 -6.170 -5.289 1.00 86.19 95 ARG A CA 1
ATOM 787 C C . ARG A 1 95 ? 6.577 -5.648 -5.136 1.00 86.19 95 ARG A C 1
ATOM 789 O O . ARG A 1 95 ? 7.213 -5.370 -6.143 1.00 86.19 95 ARG A O 1
ATOM 796 N N . ALA A 1 96 ? 7.064 -5.512 -3.902 1.00 86.25 96 ALA A N 1
ATOM 797 C CA . ALA A 1 96 ? 8.384 -4.952 -3.628 1.00 86.25 96 ALA A CA 1
ATOM 798 C C . ALA A 1 96 ? 9.538 -5.895 -4.001 1.00 86.25 96 ALA A C 1
ATOM 800 O O . ALA A 1 96 ? 10.582 -5.423 -4.444 1.00 86.25 96 ALA A O 1
ATOM 801 N N . GLN A 1 97 ? 9.365 -7.201 -3.788 1.00 87.94 97 GLN A N 1
ATOM 802 C CA . GLN A 1 97 ? 10.429 -8.199 -3.949 1.00 87.94 97 GLN A CA 1
ATOM 803 C C . GLN A 1 97 ? 10.340 -8.972 -5.272 1.00 87.94 97 GLN A C 1
ATOM 805 O O . GLN A 1 97 ? 11.344 -9.494 -5.743 1.00 87.94 97 GLN A O 1
ATOM 810 N N . GLY A 1 98 ? 9.157 -9.034 -5.884 1.00 87.69 98 GLY A N 1
ATOM 811 C CA . GLY A 1 98 ? 8.841 -10.008 -6.925 1.00 87.69 98 GLY A CA 1
ATOM 812 C C . GLY A 1 98 ? 8.377 -11.341 -6.328 1.00 87.69 98 GLY A C 1
ATOM 813 O O . GLY A 1 98 ? 8.730 -11.696 -5.203 1.00 87.69 98 GLY A O 1
ATOM 814 N N . GLU A 1 99 ? 7.559 -12.077 -7.082 1.00 88.25 99 GLU A N 1
ATOM 815 C CA . GLU A 1 99 ? 6.938 -13.330 -6.628 1.00 88.25 99 GLU A CA 1
ATOM 816 C C . GLU A 1 99 ? 7.970 -14.399 -6.246 1.00 88.25 99 GLU A C 1
ATOM 818 O O . GLU A 1 99 ? 7.900 -14.950 -5.147 1.00 88.25 99 GLU A O 1
ATOM 823 N N . GLU A 1 100 ? 8.944 -14.661 -7.122 1.00 91.31 100 GLU A N 1
ATOM 824 C CA . GLU A 1 100 ? 9.968 -15.688 -6.892 1.00 91.31 100 GLU A CA 1
ATOM 825 C C . GLU A 1 100 ? 10.810 -15.371 -5.656 1.00 91.31 100 GLU A C 1
ATOM 827 O O . GLU A 1 100 ? 10.948 -16.209 -4.766 1.00 91.31 100 GLU A O 1
ATOM 832 N N . HIS A 1 101 ? 11.290 -14.132 -5.548 1.00 92.38 101 HIS A N 1
ATOM 833 C CA . HIS A 1 101 ? 12.128 -13.729 -4.426 1.00 92.38 101 HIS A CA 1
ATOM 834 C C . HIS A 1 101 ? 11.358 -13.742 -3.101 1.00 92.38 101 HIS A C 1
ATOM 836 O O . HIS A 1 101 ? 11.870 -14.191 -2.077 1.00 92.38 101 HIS A O 1
ATOM 842 N N . PHE A 1 102 ? 10.089 -13.321 -3.114 1.00 92.12 102 PHE A N 1
ATOM 843 C CA . PHE A 1 102 ? 9.251 -13.400 -1.923 1.00 92.12 102 PHE A CA 1
ATOM 844 C C . PHE A 1 102 ? 8.983 -14.855 -1.507 1.00 92.12 102 PHE A C 1
ATOM 846 O O . PHE A 1 102 ? 8.994 -15.175 -0.318 1.00 92.12 102 PHE A O 1
ATOM 853 N N . ARG A 1 103 ? 8.789 -15.766 -2.469 1.00 91.25 103 ARG A N 1
ATOM 854 C CA . ARG A 1 103 ? 8.657 -17.204 -2.197 1.00 91.25 103 ARG A CA 1
ATOM 855 C C . ARG A 1 103 ? 9.924 -17.775 -1.552 1.00 91.25 103 ARG A C 1
ATOM 857 O O . ARG A 1 103 ? 9.822 -18.513 -0.573 1.00 91.25 103 ARG A O 1
ATOM 864 N N . GLU A 1 104 ? 11.102 -17.434 -2.066 1.00 92.62 104 GLU A N 1
ATOM 865 C CA . GLU A 1 104 ? 12.394 -17.833 -1.485 1.00 92.62 104 GLU A CA 1
ATOM 866 C C . GLU A 1 104 ? 12.575 -17.299 -0.060 1.00 92.62 104 GLU A C 1
ATOM 868 O O . GLU A 1 104 ? 12.984 -18.041 0.839 1.00 92.62 104 GLU A O 1
ATOM 873 N N . PHE A 1 105 ? 12.205 -16.036 0.167 1.00 89.69 105 PHE A N 1
ATOM 874 C CA . PHE A 1 105 ? 12.215 -15.408 1.484 1.00 89.69 105 PHE A CA 1
ATOM 875 C C . PHE A 1 105 ? 11.344 -16.176 2.486 1.00 89.69 105 PHE A C 1
ATOM 877 O O . PHE A 1 105 ? 11.803 -16.486 3.587 1.00 89.69 105 PHE A O 1
ATOM 884 N N . LEU A 1 106 ? 10.117 -16.548 2.101 1.00 88.94 106 LEU A N 1
ATOM 885 C CA . LEU A 1 106 ? 9.239 -17.346 2.961 1.00 88.94 106 LEU A CA 1
ATOM 886 C C . LEU A 1 106 ? 9.854 -18.712 3.279 1.00 88.94 106 LEU A C 1
ATOM 888 O O . LEU A 1 106 ? 9.886 -19.107 4.442 1.00 88.94 106 LEU A O 1
ATOM 892 N N . ASN A 1 107 ? 10.392 -19.413 2.279 1.00 89.06 107 ASN A N 1
ATOM 893 C CA . ASN A 1 107 ? 11.040 -20.707 2.504 1.00 89.06 107 ASN A CA 1
ATOM 894 C C . ASN A 1 107 ? 12.226 -20.582 3.470 1.00 89.06 107 ASN A C 1
ATOM 896 O O . ASN A 1 107 ? 12.398 -21.422 4.342 1.00 89.06 107 ASN A O 1
ATOM 900 N N . THR A 1 108 ? 13.012 -19.511 3.368 1.00 88.56 108 THR A N 1
ATOM 901 C CA . THR A 1 108 ? 14.150 -19.267 4.270 1.00 88.56 108 THR A CA 1
ATOM 902 C C . THR A 1 108 ? 13.712 -19.043 5.718 1.00 88.56 108 THR A C 1
ATOM 904 O O . THR A 1 108 ? 14.389 -19.489 6.635 1.00 88.56 108 THR A O 1
ATOM 907 N N . ILE A 1 109 ? 12.580 -18.370 5.939 1.00 84.62 109 ILE A N 1
ATOM 908 C CA . ILE A 1 109 ? 12.062 -18.100 7.290 1.00 84.62 109 ILE A CA 1
ATOM 909 C C . ILE A 1 109 ? 11.432 -19.341 7.930 1.00 84.62 109 ILE A C 1
ATOM 911 O O . ILE A 1 109 ? 11.507 -19.497 9.147 1.00 84.62 109 ILE A O 1
ATOM 915 N N . PHE A 1 110 ? 10.776 -20.190 7.136 1.00 75.38 110 PHE A N 1
ATOM 916 C CA . PHE A 1 110 ? 9.986 -21.314 7.651 1.00 75.38 110 PHE A CA 1
ATOM 917 C C . PHE A 1 110 ? 10.695 -22.672 7.601 1.00 75.38 110 PHE A C 1
ATOM 919 O O . PHE A 1 110 ? 10.176 -23.635 8.165 1.00 75.38 110 PHE A O 1
ATOM 926 N N . ASN A 1 111 ? 11.868 -22.759 6.974 1.00 59.41 111 ASN A N 1
ATOM 927 C CA . ASN A 1 111 ? 12.723 -23.937 7.065 1.00 59.41 111 ASN A CA 1
ATOM 928 C C . ASN A 1 111 ? 13.526 -23.890 8.376 1.00 59.41 111 ASN A C 1
ATOM 930 O O . ASN A 1 111 ? 14.519 -23.169 8.476 1.00 59.41 111 ASN A O 1
ATOM 934 N N . TYR A 1 112 ? 13.055 -24.651 9.370 1.00 53.12 112 TYR A N 1
ATOM 935 C CA . TYR A 1 112 ? 13.863 -25.143 10.492 1.00 53.12 112 TYR A CA 1
ATOM 936 C C . TYR A 1 112 ? 14.786 -26.273 10.031 1.00 53.12 112 TYR A C 1
ATOM 938 O O . TYR A 1 112 ? 14.314 -27.116 9.232 1.00 53.12 1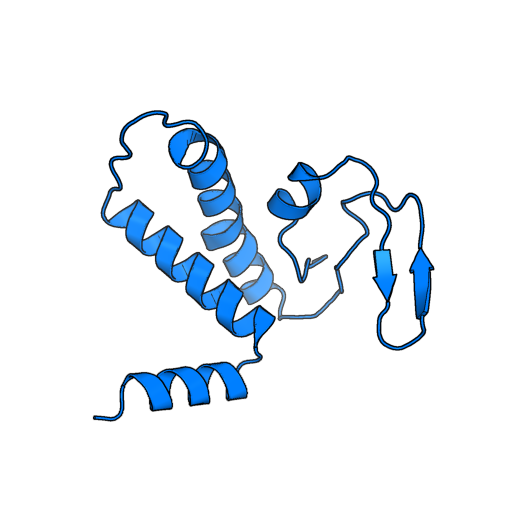12 TYR A O 1
#

Foldseek 3Di:
DKDALDQLLVLVVPDQFDWDADPVPRDIDGRHGSVRPRIDPCPDPPVVRCCCVVVARVVLSCCCVVFVVPDDPDGDADPVNVVSVVVNVVVNLCSVQPDVRVVVVVCVVPPD